Protein AF-A0A850QZ14-F1 (afdb_monomer)

Organism: Photobacterium damselae subsp. damselae (NCBI:txid85581)

Radius of gyration: 20.42 Å; Cα contacts (8 Å, |Δi|>4): 104; chains: 1; bounding box: 51×34×66 Å

Nearest PDB structures (foldseek):
  4tvq-assembly2_D  TM=2.575E-01  e=6.566E+00  Homo sapiens

Solvent-accessible surface area (backbone atoms only — not comparable to full-atom values): 8463 Å² total; per-residue (Å²): 107,69,70,58,53,52,50,52,42,50,53,51,16,51,49,43,26,74,75,70,68,45,59,48,72,58,49,37,51,52,54,52,51,52,50,57,57,54,68,72,50,57,69,69,64,52,48,69,58,44,53,39,49,48,41,26,49,51,42,28,54,51,40,50,53,50,46,47,66,74,69,43,89,64,82,64,91,57,89,44,72,63,56,54,49,37,32,49,50,11,34,53,36,12,44,51,43,24,38,50,76,70,65,73,57,55,68,73,58,51,54,54,43,52,74,73,34,85,50,45,92,72,66,49,52,26,55,63,60,36,53,53,46,50,51,50,46,52,52,51,54,53,50,53,55,55,60,72,71,64,82,82,128

Structure (mmCIF, N/CA/C/O backbone):
data_AF-A0A850QZ14-F1
#
_entry.id   AF-A0A850QZ14-F1
#
loop_
_atom_site.group_PDB
_atom_site.id
_atom_site.type_symbol
_atom_site.label_atom_id
_atom_site.label_alt_id
_atom_site.label_comp_id
_atom_site.label_asym_id
_atom_site.label_entity_id
_atom_site.label_seq_id
_atom_site.pdbx_PDB_ins_code
_atom_site.Cartn_x
_atom_site.Cartn_y
_atom_site.Cartn_z
_atom_site.occupancy
_atom_site.B_iso_or_equiv
_atom_site.auth_seq_id
_atom_site.auth_comp_id
_atom_site.auth_asym_id
_atom_site.auth_atom_id
_atom_site.pdbx_PDB_model_num
ATOM 1 N N . CYS A 1 1 ? 5.897 16.907 -12.340 1.00 66.62 1 CYS A N 1
ATOM 2 C CA . CYS A 1 1 ? 5.930 15.432 -12.211 1.00 66.62 1 CYS A CA 1
ATOM 3 C C . CYS A 1 1 ? 7.280 14.794 -12.547 1.00 66.62 1 CYS A C 1
ATOM 5 O O . CYS A 1 1 ? 7.498 13.691 -12.080 1.00 66.62 1 CYS A O 1
ATOM 7 N N . LEU A 1 2 ? 8.198 15.442 -13.287 1.00 86.06 2 LEU A N 1
ATOM 8 C CA . LEU A 1 2 ? 9.462 14.807 -13.705 1.00 86.06 2 LEU A CA 1
ATOM 9 C C . LEU A 1 2 ? 10.266 14.212 -12.534 1.00 86.06 2 LEU A C 1
ATOM 11 O O . LEU A 1 2 ? 10.640 13.048 -12.590 1.00 86.06 2 LEU A O 1
ATOM 15 N N . THR A 1 3 ? 10.463 14.966 -11.446 1.00 92.31 3 THR A N 1
ATOM 16 C CA . THR A 1 3 ? 11.181 14.461 -10.258 1.00 92.31 3 THR A CA 1
ATOM 17 C C . THR A 1 3 ? 10.475 13.263 -9.603 1.00 92.31 3 THR A C 1
ATOM 19 O O . THR A 1 3 ? 11.118 12.284 -9.239 1.00 92.31 3 THR A O 1
ATOM 22 N N . THR A 1 4 ? 9.138 13.272 -9.552 1.00 91.94 4 THR A N 1
ATOM 23 C CA . THR A 1 4 ? 8.325 12.153 -9.050 1.00 91.94 4 THR A CA 1
ATOM 24 C C . THR A 1 4 ? 8.450 10.923 -9.947 1.00 91.94 4 THR A C 1
ATOM 26 O O . THR A 1 4 ? 8.631 9.815 -9.452 1.00 91.94 4 THR A O 1
ATOM 29 N N . THR A 1 5 ? 8.408 11.111 -11.268 1.00 89.56 5 THR A N 1
ATOM 30 C CA . THR A 1 5 ? 8.584 10.038 -12.253 1.00 89.56 5 THR A CA 1
ATOM 31 C C . THR A 1 5 ? 9.987 9.438 -12.173 1.00 89.56 5 THR A C 1
ATOM 33 O O . THR A 1 5 ? 10.123 8.215 -12.207 1.00 89.56 5 THR A O 1
ATOM 36 N N . ILE A 1 6 ? 11.025 10.265 -12.005 1.00 92.88 6 ILE A N 1
ATOM 37 C CA . ILE A 1 6 ? 12.407 9.805 -11.799 1.00 92.88 6 ILE A CA 1
ATOM 38 C C . ILE A 1 6 ? 12.509 9.011 -10.490 1.00 92.88 6 ILE A C 1
ATOM 40 O O . ILE A 1 6 ? 13.042 7.904 -10.495 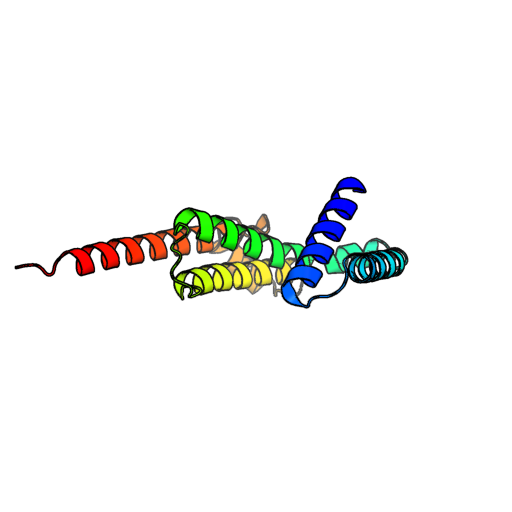1.00 92.88 6 ILE A O 1
ATOM 44 N N . GLY A 1 7 ? 11.944 9.527 -9.394 1.00 93.94 7 GLY A N 1
ATOM 45 C CA . GLY A 1 7 ? 11.937 8.856 -8.093 1.00 93.94 7 GLY A CA 1
ATOM 46 C C . GLY A 1 7 ? 11.253 7.487 -8.128 1.00 93.94 7 GLY A C 1
ATOM 47 O O . GLY A 1 7 ? 11.835 6.502 -7.678 1.00 93.94 7 GLY A O 1
ATOM 48 N N . LEU A 1 8 ? 10.059 7.397 -8.725 1.00 92.19 8 LEU A N 1
ATOM 49 C CA . LEU A 1 8 ? 9.316 6.137 -8.847 1.00 92.19 8 LEU A CA 1
ATOM 50 C C . LEU A 1 8 ? 10.027 5.135 -9.768 1.00 92.19 8 LEU A C 1
ATOM 52 O O . LEU A 1 8 ? 10.090 3.949 -9.454 1.00 92.19 8 LEU A O 1
ATOM 56 N N . THR A 1 9 ? 10.601 5.603 -10.882 1.00 93.38 9 THR A N 1
ATOM 57 C CA . THR A 1 9 ? 11.374 4.742 -11.795 1.00 93.38 9 THR A CA 1
ATOM 58 C C . THR A 1 9 ? 12.605 4.173 -11.094 1.00 93.38 9 THR A C 1
ATOM 60 O O . THR A 1 9 ? 12.878 2.982 -11.228 1.00 93.38 9 THR A O 1
ATOM 63 N N . ASN A 1 10 ? 13.313 4.991 -10.308 1.00 94.25 10 ASN A N 1
ATOM 64 C CA . ASN A 1 10 ? 14.468 4.554 -9.531 1.00 94.25 10 ASN A CA 1
ATOM 65 C C . ASN A 1 10 ? 14.080 3.514 -8.469 1.00 94.25 10 ASN A C 1
ATOM 67 O O . ASN A 1 10 ? 14.679 2.444 -8.426 1.00 94.25 10 ASN A O 1
ATOM 71 N N . ALA A 1 11 ? 13.039 3.792 -7.676 1.00 93.31 11 ALA A N 1
ATOM 72 C CA . ALA A 1 11 ? 12.550 2.878 -6.642 1.00 93.31 11 ALA A CA 1
ATOM 73 C C . ALA A 1 11 ? 12.105 1.525 -7.224 1.00 93.31 11 ALA A C 1
ATOM 75 O O . ALA A 1 11 ? 12.459 0.470 -6.701 1.00 93.31 11 ALA A O 1
ATOM 76 N N . ASN A 1 12 ? 11.385 1.539 -8.350 1.00 91.12 12 ASN A N 1
ATOM 77 C CA . ASN A 1 12 ? 10.973 0.311 -9.027 1.00 91.12 12 ASN A CA 1
ATOM 78 C C . ASN A 1 12 ? 12.173 -0.457 -9.596 1.00 91.12 12 ASN A C 1
ATOM 80 O O . ASN A 1 12 ? 12.254 -1.674 -9.441 1.00 91.12 12 ASN A O 1
ATOM 84 N N . ALA A 1 13 ? 13.115 0.228 -10.248 1.00 92.62 13 ALA A N 1
ATOM 85 C CA . ALA A 1 13 ? 14.299 -0.415 -10.810 1.00 92.62 13 ALA A CA 1
ATOM 86 C C . ALA A 1 13 ? 15.181 -1.052 -9.721 1.00 92.62 13 ALA A C 1
ATOM 88 O O . ALA A 1 13 ? 15.645 -2.177 -9.909 1.00 92.62 13 ALA A O 1
ATOM 89 N N . GLU A 1 14 ? 15.346 -0.383 -8.577 1.00 93.25 14 GLU A N 1
ATOM 90 C CA . GLU A 1 14 ? 16.034 -0.922 -7.399 1.00 93.25 14 GLU A CA 1
ATOM 91 C C . GLU A 1 14 ? 15.298 -2.139 -6.816 1.00 93.25 14 GLU A C 1
ATOM 93 O O . GLU A 1 14 ? 15.923 -3.170 -6.562 1.00 93.25 14 GLU A O 1
ATOM 98 N N . TYR A 1 15 ? 13.965 -2.082 -6.699 1.00 92.00 15 TYR A N 1
ATOM 99 C CA . TYR A 1 15 ? 13.154 -3.217 -6.246 1.00 92.00 15 TYR A CA 1
ATOM 100 C C . TYR A 1 15 ? 13.328 -4.456 -7.138 1.00 92.00 15 TYR A C 1
ATOM 102 O O . TYR A 1 15 ? 13.549 -5.560 -6.631 1.00 92.00 15 TYR A O 1
ATOM 110 N N . TYR A 1 16 ? 13.282 -4.289 -8.464 1.00 90.88 16 TYR A N 1
ATOM 111 C CA . TYR A 1 16 ? 13.504 -5.385 -9.416 1.00 90.88 16 TYR A CA 1
ATOM 112 C C . TYR A 1 16 ? 14.931 -5.931 -9.362 1.00 90.88 16 TYR A C 1
ATOM 114 O O . TYR A 1 16 ? 15.134 -7.139 -9.501 1.00 90.88 16 TYR A O 1
ATOM 122 N N . GLN A 1 17 ? 15.920 -5.065 -9.150 1.00 92.25 17 GLN A N 1
ATOM 123 C CA . GLN A 1 17 ? 17.306 -5.485 -9.006 1.00 92.25 17 GLN A CA 1
ATOM 124 C C . GLN A 1 17 ? 17.518 -6.308 -7.734 1.00 92.25 17 GLN A C 1
ATOM 126 O O . GLN A 1 17 ? 18.136 -7.367 -7.800 1.00 92.25 17 GLN A O 1
ATOM 131 N N . ASN A 1 18 ? 16.983 -5.858 -6.598 1.00 91.25 18 ASN A N 1
ATOM 132 C CA . ASN A 1 18 ? 17.147 -6.544 -5.319 1.00 91.25 18 ASN A CA 1
ATOM 133 C C . ASN A 1 18 ? 16.338 -7.851 -5.242 1.00 91.25 18 ASN A C 1
ATOM 135 O O . ASN A 1 18 ? 16.798 -8.828 -4.661 1.00 91.25 18 ASN A O 1
ATOM 139 N N . THR A 1 19 ? 15.147 -7.885 -5.847 1.00 90.75 19 THR A N 1
ATOM 140 C CA . THR A 1 19 ? 14.243 -9.048 -5.781 1.00 90.75 19 THR A CA 1
ATOM 141 C C . THR A 1 19 ? 14.554 -10.106 -6.841 1.00 90.75 19 THR A C 1
ATOM 143 O O . THR A 1 19 ? 14.539 -11.296 -6.540 1.00 90.75 19 THR A O 1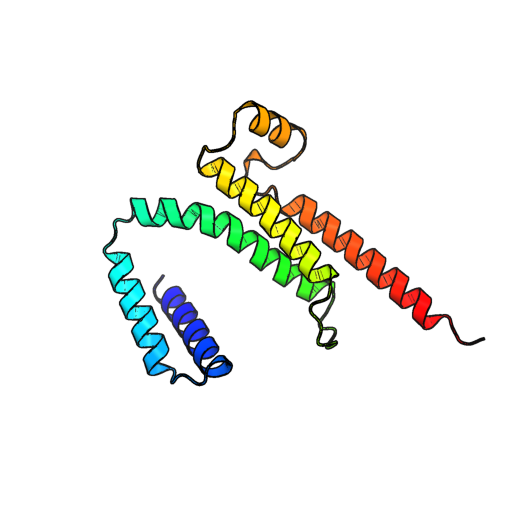
ATOM 146 N N . TYR A 1 20 ? 14.836 -9.694 -8.082 1.00 88.19 20 TYR A N 1
ATOM 147 C CA . TYR A 1 20 ? 14.986 -10.602 -9.230 1.00 88.19 20 TYR A CA 1
ATOM 148 C C . TYR A 1 20 ? 16.395 -10.600 -9.844 1.00 88.19 20 TYR A C 1
ATOM 150 O O . TYR A 1 20 ? 16.639 -11.312 -10.816 1.00 88.19 20 TYR A O 1
ATOM 158 N N . GLY A 1 21 ? 17.332 -9.795 -9.327 1.00 88.75 21 GLY A N 1
ATOM 159 C CA . GLY A 1 21 ? 18.704 -9.715 -9.845 1.00 88.75 21 GLY A CA 1
ATOM 160 C C . GLY A 1 21 ? 18.832 -9.029 -11.212 1.00 88.75 21 GLY A C 1
ATOM 161 O O . GLY A 1 21 ? 19.880 -9.116 -11.855 1.00 88.75 21 GLY A O 1
ATOM 162 N N . ILE A 1 22 ? 17.782 -8.354 -11.691 1.00 88.88 22 ILE A N 1
ATOM 163 C CA . ILE A 1 22 ? 17.783 -7.683 -12.998 1.00 88.88 22 ILE A CA 1
ATOM 164 C C . ILE A 1 22 ? 18.652 -6.422 -12.927 1.00 88.88 22 ILE A C 1
ATOM 166 O O . ILE A 1 22 ? 18.573 -5.637 -11.986 1.00 88.88 22 ILE A O 1
ATOM 170 N N . LYS A 1 23 ? 19.476 -6.181 -13.952 1.00 90.44 23 LYS A N 1
ATOM 171 C CA . LYS A 1 23 ? 20.301 -4.965 -14.033 1.00 90.44 23 LYS A CA 1
ATOM 172 C C . LYS A 1 23 ? 19.411 -3.717 -14.073 1.00 90.44 23 LYS A C 1
ATOM 174 O O . LYS A 1 23 ? 18.592 -3.593 -14.982 1.00 90.44 23 LYS A O 1
ATOM 179 N N . PHE A 1 24 ? 19.683 -2.749 -13.195 1.00 91.00 24 PHE A N 1
ATOM 180 C CA . PHE A 1 24 ? 18.978 -1.462 -13.081 1.00 91.00 24 PHE A CA 1
ATOM 181 C C . PHE A 1 24 ? 18.605 -0.824 -14.431 1.00 91.00 24 PHE A C 1
ATOM 183 O O . PHE A 1 24 ? 17.453 -0.466 -14.669 1.00 91.00 24 PHE A O 1
ATOM 190 N N . ARG A 1 25 ? 19.576 -0.740 -15.354 1.00 90.00 25 ARG A N 1
ATOM 191 C CA . ARG A 1 25 ? 19.399 -0.115 -16.676 1.00 90.00 25 ARG A CA 1
ATOM 192 C C . ARG A 1 25 ? 18.306 -0.778 -17.521 1.00 90.00 25 ARG A C 1
ATOM 194 O O . ARG A 1 25 ? 17.632 -0.077 -18.265 1.00 90.00 25 ARG A O 1
ATOM 201 N N . HIS A 1 26 ? 18.125 -2.095 -17.409 1.00 90.81 26 HIS A N 1
ATOM 202 C CA . HIS A 1 26 ? 17.096 -2.812 -18.165 1.00 90.81 26 HIS A CA 1
ATOM 203 C C . HIS A 1 26 ? 15.707 -2.532 -17.582 1.00 90.81 26 HIS A C 1
ATOM 205 O O . HIS A 1 26 ? 14.815 -2.135 -18.325 1.00 90.81 26 HIS A O 1
ATOM 211 N N . SER A 1 27 ? 15.543 -2.637 -16.258 1.00 91.69 27 SER A N 1
ATOM 212 C CA . SER A 1 27 ? 14.273 -2.336 -15.582 1.00 91.69 27 SER A CA 1
ATOM 213 C C . SER A 1 27 ? 13.828 -0.890 -15.815 1.00 91.69 27 SER A C 1
ATOM 215 O O . SER A 1 27 ? 12.682 -0.652 -16.187 1.00 91.69 27 SER A O 1
ATOM 217 N N . ALA A 1 28 ? 14.744 0.075 -15.676 1.00 92.56 28 ALA A N 1
ATOM 218 C CA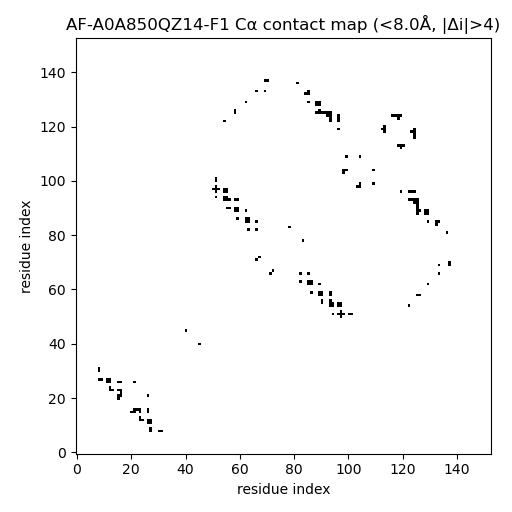 . ALA A 1 28 ? 14.448 1.486 -15.914 1.00 92.56 28 ALA A CA 1
ATOM 219 C C . ALA A 1 28 ? 14.012 1.746 -17.366 1.00 92.56 28 ALA A C 1
ATOM 221 O O . ALA A 1 28 ? 13.013 2.424 -17.593 1.00 92.56 28 ALA A O 1
ATOM 222 N N . MET A 1 29 ? 14.705 1.156 -18.348 1.00 93.62 29 MET A N 1
ATOM 223 C CA . MET A 1 29 ? 14.366 1.318 -19.766 1.00 93.62 29 MET A CA 1
ATOM 224 C C . MET A 1 29 ? 12.976 0.761 -20.094 1.00 93.62 29 MET A C 1
ATOM 226 O O . MET A 1 29 ? 12.210 1.420 -20.794 1.00 93.62 29 MET A O 1
ATOM 230 N N . VAL A 1 30 ? 12.625 -0.409 -19.551 1.00 93.50 30 VAL A N 1
ATOM 231 C CA . VAL A 1 30 ? 11.298 -1.019 -19.735 1.00 93.50 30 VAL A CA 1
ATOM 232 C C . VAL A 1 30 ? 10.199 -0.142 -19.133 1.00 93.50 30 VAL A C 1
ATOM 234 O O . VAL A 1 30 ? 9.205 0.129 -19.804 1.00 93.50 30 VAL A O 1
ATOM 237 N N . ILE A 1 31 ? 10.384 0.350 -17.904 1.00 91.94 31 ILE A N 1
ATOM 238 C CA . ILE A 1 31 ? 9.403 1.211 -17.222 1.00 91.94 31 ILE A CA 1
ATOM 239 C C . ILE A 1 31 ? 9.196 2.521 -17.993 1.00 91.94 31 ILE A C 1
ATOM 241 O O . ILE A 1 31 ? 8.056 2.939 -18.207 1.00 91.94 31 ILE A O 1
ATOM 245 N N . THR A 1 32 ? 10.277 3.163 -18.446 1.00 92.31 32 THR A N 1
ATOM 246 C CA . THR A 1 32 ? 10.192 4.405 -19.228 1.00 92.31 32 THR A CA 1
ATOM 247 C C . THR A 1 32 ? 9.502 4.179 -20.569 1.00 92.31 32 THR A C 1
ATOM 249 O O . THR A 1 32 ? 8.637 4.970 -20.939 1.00 92.31 32 THR A O 1
ATOM 252 N N . LEU A 1 33 ? 9.827 3.092 -21.277 1.00 93.94 33 LEU A N 1
ATOM 253 C CA . LEU A 1 33 ? 9.200 2.769 -22.558 1.00 93.94 33 LEU A CA 1
ATOM 254 C C . LEU A 1 33 ? 7.698 2.496 -22.395 1.00 93.94 33 LEU A C 1
ATOM 256 O O . LEU A 1 33 ? 6.894 3.047 -23.141 1.00 93.94 33 LEU A O 1
ATOM 260 N N . LEU A 1 34 ? 7.310 1.712 -21.385 1.00 91.94 34 LEU A N 1
ATOM 261 C CA . LEU A 1 34 ? 5.904 1.448 -21.073 1.00 91.94 34 LEU A CA 1
ATOM 262 C C . LEU A 1 34 ? 5.150 2.741 -20.741 1.00 91.94 34 LEU A C 1
ATOM 264 O O . LEU A 1 34 ? 4.057 2.966 -21.251 1.00 91.94 34 LEU A O 1
ATOM 268 N N . THR A 1 35 ? 5.752 3.618 -19.935 1.00 89.38 35 THR A N 1
ATOM 269 C CA . THR A 1 35 ? 5.155 4.914 -19.578 1.00 89.38 35 TH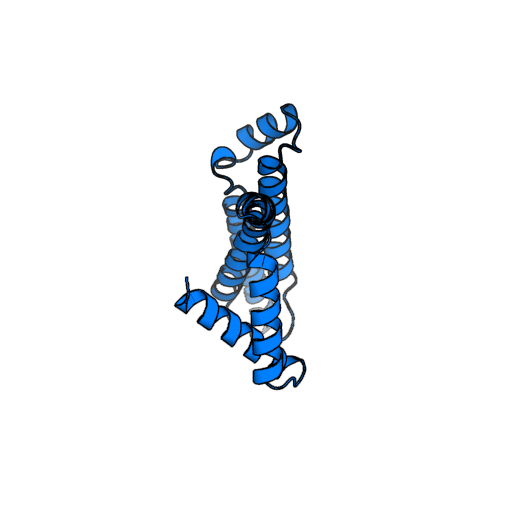R A CA 1
ATOM 270 C C . THR A 1 35 ? 4.986 5.809 -20.808 1.00 89.38 35 THR A C 1
ATOM 272 O O . THR A 1 35 ? 3.958 6.466 -20.945 1.00 89.38 35 THR A O 1
ATOM 275 N N . ALA A 1 36 ? 5.952 5.806 -21.733 1.00 90.38 36 ALA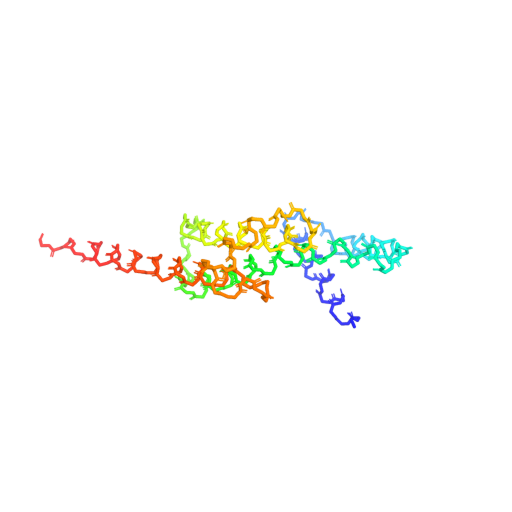 A N 1
ATOM 276 C CA . ALA A 1 36 ? 5.857 6.553 -22.986 1.00 90.38 36 ALA A CA 1
ATOM 277 C C . ALA A 1 36 ? 4.718 6.036 -23.881 1.00 90.38 36 ALA A C 1
ATOM 279 O O . ALA A 1 36 ? 3.995 6.838 -24.466 1.00 90.38 36 ALA A O 1
ATOM 280 N N . LEU A 1 37 ? 4.518 4.713 -23.941 1.00 90.50 37 LEU A N 1
ATOM 281 C CA . LEU A 1 37 ? 3.399 4.108 -24.669 1.00 90.50 37 LEU A CA 1
ATOM 282 C C . LEU A 1 37 ? 2.050 4.479 -24.044 1.00 90.50 37 LEU A C 1
ATOM 284 O O . LEU A 1 37 ? 1.145 4.910 -24.754 1.00 90.50 37 LEU A O 1
ATOM 288 N N . VAL A 1 38 ? 1.922 4.358 -22.718 1.00 88.50 38 VAL A N 1
ATOM 289 C CA . VAL A 1 38 ? 0.690 4.713 -21.993 1.00 88.50 38 VAL A CA 1
ATOM 290 C C . VAL A 1 38 ? 0.379 6.205 -22.121 1.00 88.50 38 VAL A C 1
ATOM 292 O O . VAL A 1 38 ? -0.781 6.564 -22.266 1.00 88.50 38 VAL A O 1
ATOM 295 N N . SER A 1 39 ? 1.391 7.076 -22.160 1.00 88.00 39 SER A N 1
ATOM 296 C CA . SER A 1 39 ? 1.204 8.522 -22.349 1.00 88.00 39 SER A CA 1
ATOM 297 C C . SER A 1 39 ? 0.586 8.904 -23.701 1.00 88.00 39 SER A C 1
ATOM 299 O O . SER A 1 39 ? 0.163 10.048 -23.855 1.00 88.00 39 SER A O 1
ATOM 301 N N . ASN A 1 40 ? 0.557 7.989 -24.675 1.00 89.19 40 ASN A N 1
ATOM 302 C CA . ASN A 1 40 ? -0.103 8.196 -25.965 1.00 89.19 40 ASN A CA 1
ATOM 303 C C . ASN A 1 40 ? -1.599 7.814 -25.942 1.00 89.19 40 ASN A C 1
ATOM 305 O O . ASN A 1 40 ? -2.326 8.103 -26.889 1.00 89.19 40 ASN A O 1
ATOM 309 N N . VAL A 1 41 ? -2.066 7.157 -24.875 1.00 83.12 41 VAL A N 1
ATOM 310 C CA . VAL A 1 41 ? -3.481 6.858 -24.619 1.00 83.12 41 VAL A CA 1
ATOM 311 C C . VAL A 1 41 ? -4.087 8.111 -2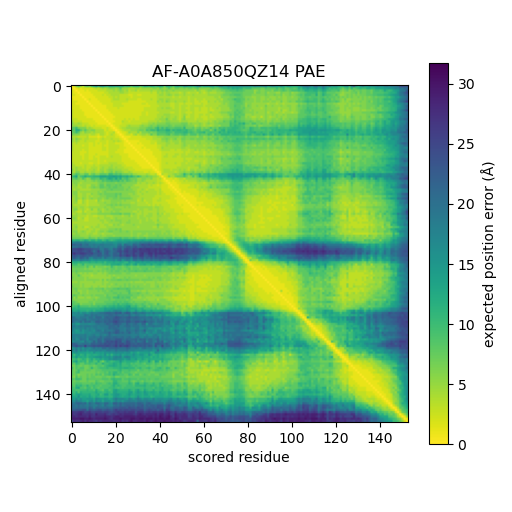3.977 1.00 83.12 41 VAL A C 1
ATOM 313 O O . VAL A 1 41 ? -3.515 8.641 -23.034 1.00 83.12 41 VAL A O 1
ATOM 316 N N . GLY A 1 42 ? -5.178 8.660 -24.515 1.00 85.44 42 GLY A N 1
ATOM 317 C CA . GLY A 1 42 ? -5.712 9.970 -24.106 1.00 85.44 42 GLY A CA 1
ATOM 318 C C . GLY A 1 42 ? -5.895 10.155 -22.588 1.00 85.44 42 GLY A C 1
ATOM 319 O O . GLY A 1 42 ? -6.194 9.212 -21.854 1.00 85.44 42 GLY A O 1
ATOM 320 N N . LEU A 1 43 ? -5.734 11.398 -22.117 1.00 85.12 43 LEU A N 1
ATOM 321 C CA . LEU A 1 43 ? -5.769 11.749 -20.689 1.00 85.12 43 LEU A CA 1
ATOM 322 C C . LEU A 1 43 ? -7.070 11.313 -19.995 1.00 85.12 43 LEU A C 1
ATOM 324 O O . LEU A 1 43 ? -7.031 10.856 -18.856 1.00 85.12 43 LEU A O 1
ATOM 328 N N . GLU A 1 44 ? -8.204 11.431 -20.685 1.00 86.56 44 GLU A N 1
ATOM 329 C CA . GLU A 1 44 ? -9.524 11.041 -20.177 1.00 86.56 44 GLU A CA 1
ATOM 330 C C . GLU A 1 44 ? -9.570 9.567 -19.747 1.00 86.56 44 GLU A C 1
ATOM 332 O O . GLU A 1 44 ? -9.937 9.260 -18.613 1.00 86.56 44 GLU A O 1
ATOM 337 N N . THR A 1 45 ? -9.068 8.668 -20.595 1.00 86.25 45 THR A N 1
ATOM 338 C CA . THR A 1 45 ? -9.035 7.224 -20.339 1.00 86.25 45 THR A CA 1
ATOM 339 C C . THR A 1 45 ? -8.070 6.882 -19.206 1.00 86.25 45 THR A C 1
ATOM 341 O O . THR A 1 45 ? -8.360 6.024 -18.372 1.00 86.25 45 THR A O 1
ATOM 344 N N . ILE A 1 46 ? -6.925 7.572 -19.134 1.00 89.56 46 ILE A N 1
ATOM 345 C CA . ILE A 1 46 ? -5.948 7.374 -18.055 1.00 89.56 46 ILE A CA 1
ATOM 346 C C . ILE A 1 46 ? -6.569 7.736 -16.704 1.00 89.56 46 ILE A C 1
ATOM 348 O O . ILE A 1 46 ? -6.381 7.000 -15.735 1.00 89.56 46 ILE A O 1
ATOM 352 N N . ILE A 1 47 ? -7.292 8.856 -16.621 1.00 87.69 47 ILE A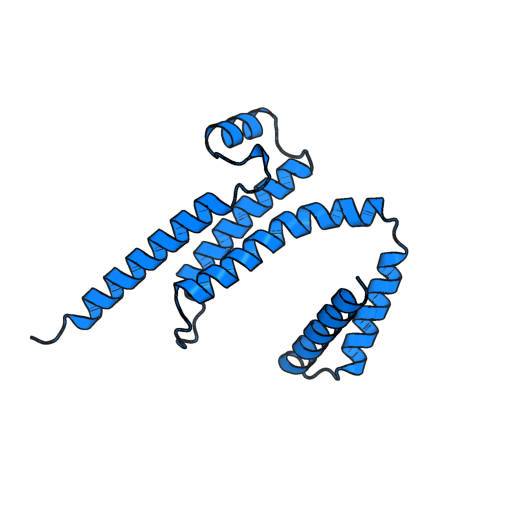 N 1
ATOM 353 C CA . ILE A 1 47 ? -7.893 9.322 -15.365 1.00 87.69 47 ILE A CA 1
ATOM 354 C C . ILE A 1 47 ? -9.022 8.387 -14.926 1.00 87.69 47 ILE A C 1
ATOM 356 O O . ILE A 1 47 ? -9.049 8.008 -13.756 1.00 87.69 47 ILE A O 1
ATOM 360 N N . GLU A 1 48 ? -9.901 7.975 -15.843 1.00 88.00 48 GLU A N 1
ATOM 361 C CA . GLU A 1 48 ? -11.021 7.071 -15.541 1.00 88.00 48 GLU A CA 1
ATOM 362 C C . GLU A 1 48 ? -10.542 5.745 -14.934 1.00 88.00 48 GLU A C 1
ATOM 364 O O . GLU A 1 48 ? -11.129 5.248 -13.975 1.00 88.00 48 GLU A O 1
ATOM 369 N N . VAL A 1 49 ? -9.422 5.208 -15.428 1.00 86.94 49 VAL A N 1
ATOM 370 C CA . VAL A 1 49 ? -8.816 3.973 -14.904 1.00 86.94 49 VAL A CA 1
ATOM 371 C C . VAL A 1 49 ? -7.983 4.219 -13.640 1.00 86.94 49 VAL A C 1
ATOM 373 O O . VAL A 1 49 ? -7.965 3.388 -12.731 1.00 86.94 49 VAL A O 1
ATOM 376 N N . SER A 1 50 ? -7.286 5.353 -13.545 1.00 89.94 50 SER A N 1
ATOM 377 C CA . SER A 1 50 ? -6.400 5.642 -12.408 1.00 89.94 50 SER A CA 1
ATOM 378 C C . SER A 1 50 ? -7.165 6.001 -11.139 1.00 89.94 50 SER A C 1
ATOM 380 O O . SER A 1 50 ? -6.722 5.658 -10.047 1.00 89.94 50 SER A O 1
ATOM 382 N N . LEU A 1 51 ? -8.309 6.672 -11.255 1.00 88.88 51 LEU A N 1
ATOM 383 C CA . LEU A 1 51 ? -9.110 7.097 -10.109 1.00 88.88 51 LEU A CA 1
ATOM 384 C C . LEU A 1 51 ? -9.550 5.929 -9.198 1.00 88.88 51 LEU A C 1
ATOM 386 O O . LEU A 1 51 ? -9.245 5.983 -8.004 1.00 88.88 51 LEU A O 1
ATOM 390 N N . PRO A 1 52 ? -10.175 4.844 -9.701 1.00 87.06 52 PRO A N 1
ATOM 391 C CA . PRO A 1 52 ? -10.507 3.688 -8.868 1.00 87.06 52 PRO A CA 1
ATOM 392 C C . PRO A 1 52 ? -9.263 2.974 -8.337 1.00 87.06 52 PRO A C 1
ATOM 394 O O . PRO A 1 52 ? -9.259 2.522 -7.193 1.00 87.06 52 PRO A O 1
ATOM 397 N N . ALA A 1 53 ? -8.185 2.912 -9.125 1.00 90.19 53 ALA A N 1
ATOM 398 C CA . ALA A 1 53 ? -6.931 2.324 -8.670 1.00 90.19 53 ALA A CA 1
ATOM 399 C C . ALA A 1 53 ? -6.361 3.095 -7.467 1.00 90.19 53 ALA A C 1
ATOM 401 O O . ALA A 1 53 ? -5.978 2.482 -6.474 1.00 90.19 53 ALA A O 1
ATOM 402 N N . ILE A 1 54 ? -6.364 4.431 -7.504 1.00 90.25 54 ILE A N 1
ATOM 403 C CA . ILE A 1 54 ? -5.896 5.284 -6.402 1.00 90.25 54 ILE A CA 1
ATOM 404 C C . ILE A 1 54 ? -6.757 5.085 -5.151 1.00 90.25 54 ILE A C 1
ATOM 406 O O . ILE A 1 54 ? -6.202 4.959 -4.060 1.00 90.25 54 ILE A O 1
ATOM 410 N N . LEU A 1 55 ? -8.083 5.006 -5.293 1.00 87.25 55 LEU A N 1
ATOM 411 C CA . LEU A 1 55 ? -8.999 4.791 -4.165 1.00 87.25 55 LEU A CA 1
ATOM 412 C C . LEU A 1 55 ? -8.810 3.433 -3.481 1.00 87.25 55 LEU A C 1
ATOM 414 O O . LEU A 1 55 ? -9.094 3.316 -2.296 1.00 87.25 55 LEU A O 1
ATOM 418 N N . ILE A 1 56 ? -8.283 2.430 -4.184 1.00 88.19 56 ILE A N 1
ATOM 419 C CA . ILE A 1 56 ? -7.945 1.125 -3.602 1.00 88.19 56 ILE A CA 1
ATOM 420 C C . ILE A 1 56 ? -6.520 1.129 -3.039 1.00 88.19 56 ILE A C 1
ATOM 422 O O . ILE A 1 56 ? -6.294 0.698 -1.911 1.00 88.19 56 ILE A O 1
ATOM 426 N N . LEU A 1 57 ? -5.537 1.620 -3.798 1.00 90.25 57 LEU A N 1
ATOM 427 C CA . LEU A 1 57 ? -4.123 1.543 -3.417 1.00 90.25 57 LEU A CA 1
ATOM 428 C C . LEU A 1 57 ? -3.760 2.497 -2.274 1.00 90.25 57 LEU A C 1
ATOM 430 O O . LEU A 1 57 ? -2.984 2.127 -1.394 1.00 90.25 57 LEU A O 1
ATOM 434 N N . CYS A 1 58 ? -4.298 3.717 -2.276 1.00 89.69 58 CYS A N 1
ATOM 435 C CA . CYS A 1 58 ? -4.012 4.729 -1.260 1.00 89.69 58 CYS A CA 1
ATOM 436 C C . CYS A 1 58 ? -4.356 4.260 0.166 1.00 89.69 58 CYS A C 1
ATOM 438 O O . CYS A 1 58 ? -3.460 4.276 1.016 1.00 89.69 58 CYS A O 1
ATOM 440 N N . PRO A 1 59 ? -5.584 3.784 0.458 1.00 87.50 59 PRO A N 1
ATOM 441 C CA . PRO A 1 59 ? -5.911 3.313 1.796 1.00 87.50 59 PRO A CA 1
ATOM 442 C C . PRO A 1 59 ? -5.056 2.117 2.204 1.00 87.50 59 PRO A C 1
ATOM 444 O O . PRO A 1 59 ? -4.586 2.076 3.333 1.00 87.50 59 PRO A O 1
ATOM 447 N N . ILE A 1 60 ? -4.763 1.189 1.289 1.00 89.06 60 ILE A N 1
ATOM 448 C CA . ILE A 1 60 ? -3.881 0.044 1.559 1.00 89.06 60 ILE A CA 1
ATOM 449 C C . ILE A 1 60 ? -2.482 0.511 1.980 1.00 89.06 60 ILE A C 1
ATOM 451 O O . ILE A 1 60 ? -1.949 0.043 2.989 1.00 89.06 60 ILE A O 1
ATOM 455 N N . ALA A 1 61 ? -1.889 1.446 1.234 1.00 89.50 61 ALA A N 1
ATOM 456 C CA . ALA A 1 61 ? -0.559 1.969 1.526 1.00 89.50 61 ALA A CA 1
ATOM 457 C C . ALA A 1 61 ? -0.522 2.696 2.878 1.00 89.50 61 ALA A C 1
ATOM 459 O O . ALA A 1 61 ? 0.364 2.441 3.695 1.00 89.50 61 ALA A O 1
ATOM 460 N N . ILE A 1 62 ? -1.507 3.557 3.153 1.00 88.75 62 ILE A N 1
ATOM 461 C CA . ILE A 1 62 ? -1.597 4.272 4.431 1.00 88.75 62 ILE A CA 1
ATOM 462 C C . ILE A 1 62 ? -1.827 3.276 5.580 1.00 88.75 62 ILE A C 1
ATOM 464 O O . ILE A 1 62 ? -1.168 3.383 6.613 1.00 88.75 62 ILE A O 1
ATOM 468 N N . ALA A 1 63 ? -2.693 2.272 5.400 1.00 87.81 63 ALA A N 1
ATOM 469 C CA . ALA A 1 63 ? -2.940 1.219 6.385 1.00 87.81 63 ALA A CA 1
ATOM 470 C C . ALA A 1 63 ? -1.649 0.488 6.763 1.00 87.81 63 ALA A C 1
ATOM 472 O O . ALA A 1 63 ? -1.368 0.306 7.946 1.00 87.81 63 ALA A O 1
ATOM 473 N N . LEU A 1 64 ? -0.848 0.101 5.764 1.00 85.62 64 LEU A N 1
ATOM 474 C CA . LEU A 1 64 ? 0.436 -0.575 5.952 1.00 85.62 64 LEU A CA 1
ATOM 475 C C . LEU A 1 64 ? 1.440 0.297 6.705 1.00 85.62 64 LEU A C 1
ATOM 477 O O . LEU A 1 64 ? 2.099 -0.188 7.628 1.00 85.62 64 LEU A O 1
ATOM 481 N N . ILE A 1 65 ? 1.545 1.578 6.346 1.00 87.62 65 ILE A N 1
ATOM 482 C CA . ILE A 1 65 ? 2.440 2.523 7.024 1.00 87.62 65 ILE A CA 1
ATOM 483 C C . ILE A 1 65 ? 2.026 2.672 8.491 1.00 87.62 65 ILE A C 1
ATOM 485 O O . ILE A 1 65 ? 2.863 2.509 9.381 1.00 87.62 65 ILE A O 1
ATOM 489 N N . ILE A 1 66 ? 0.739 2.911 8.766 1.00 84.50 66 ILE A N 1
ATOM 490 C CA . ILE A 1 66 ? 0.247 3.060 10.141 1.00 84.50 66 ILE A CA 1
ATOM 491 C C . ILE A 1 66 ? 0.425 1.754 10.917 1.00 84.50 66 ILE A C 1
ATOM 493 O O . ILE A 1 66 ? 0.893 1.796 12.050 1.00 84.50 66 ILE A O 1
ATOM 497 N N . ALA A 1 67 ? 0.109 0.599 10.328 1.00 81.81 67 ALA A N 1
ATOM 498 C CA . ALA A 1 67 ? 0.289 -0.697 10.977 1.00 81.81 67 ALA A CA 1
ATOM 499 C C . ALA A 1 67 ? 1.760 -0.946 11.339 1.00 81.81 67 ALA A C 1
ATOM 501 O O . ALA A 1 67 ? 2.055 -1.385 12.448 1.00 81.81 67 ALA A O 1
ATOM 502 N N . THR A 1 68 ? 2.690 -0.606 10.445 1.00 82.31 68 THR A N 1
ATOM 503 C CA . THR A 1 68 ? 4.134 -0.736 10.692 1.00 82.31 68 THR A CA 1
ATOM 504 C C . THR A 1 68 ? 4.592 0.168 11.841 1.00 82.31 68 THR A C 1
ATOM 506 O O . THR A 1 68 ? 5.343 -0.271 12.711 1.00 82.31 68 THR A O 1
ATOM 509 N N . ILE A 1 69 ? 4.106 1.412 11.894 1.00 82.62 69 ILE A N 1
ATOM 510 C CA . ILE A 1 69 ? 4.428 2.360 12.973 1.00 82.62 69 ILE A CA 1
ATOM 511 C C . ILE A 1 69 ? 3.781 1.931 14.302 1.00 82.62 69 ILE A C 1
ATOM 513 O O . ILE A 1 69 ? 4.421 1.986 15.349 1.00 82.62 69 ILE A O 1
ATOM 517 N N . ALA A 1 70 ? 2.519 1.497 14.279 1.00 75.88 70 ALA A N 1
ATOM 518 C CA . ALA A 1 70 ? 1.721 1.215 15.471 1.00 75.88 70 ALA A CA 1
ATOM 519 C C . ALA A 1 70 ? 2.088 -0.107 16.158 1.00 75.88 70 ALA A C 1
ATOM 521 O O . ALA A 1 70 ? 2.070 -0.171 17.389 1.00 75.88 70 ALA A O 1
ATOM 522 N N . LEU A 1 71 ? 2.404 -1.151 15.383 1.00 69.81 71 LEU A N 1
ATOM 523 C CA . LEU A 1 71 ? 2.833 -2.450 15.914 1.00 69.81 71 LEU A CA 1
ATOM 524 C C . LEU A 1 71 ? 4.346 -2.484 16.196 1.00 69.81 71 LEU A C 1
ATOM 526 O O . LEU A 1 71 ? 4.820 -3.366 16.915 1.00 69.81 71 LEU A O 1
ATOM 530 N N . GLY A 1 72 ? 5.089 -1.497 15.687 1.00 64.19 72 GLY A N 1
ATOM 531 C CA . GLY A 1 72 ? 6.540 -1.433 15.777 1.00 64.19 72 GLY A CA 1
ATOM 532 C C . GLY A 1 72 ? 7.220 -2.490 14.905 1.00 64.19 72 GLY A C 1
ATOM 533 O O . GLY A 1 72 ? 6.623 -3.483 14.491 1.00 64.19 72 GLY A O 1
ATOM 534 N N . ASN A 1 73 ? 8.510 -2.285 14.637 1.00 60.66 73 ASN A N 1
ATOM 535 C CA . ASN A 1 73 ? 9.349 -3.224 13.894 1.00 60.66 73 ASN A CA 1
ATOM 536 C C . ASN A 1 73 ? 9.662 -4.462 14.751 1.00 60.66 73 ASN A C 1
ATOM 538 O O . ASN A 1 73 ? 10.799 -4.671 15.180 1.00 60.66 73 ASN A O 1
ATOM 542 N N . ASN A 1 74 ? 8.650 -5.271 15.061 1.00 55.06 74 ASN A N 1
ATOM 543 C CA . ASN A 1 74 ? 8.886 -6.572 15.654 1.00 55.06 74 ASN A CA 1
ATOM 544 C C . ASN A 1 74 ? 9.472 -7.449 14.540 1.00 55.06 74 ASN A C 1
ATOM 546 O O . ASN A 1 74 ? 8.745 -7.956 13.695 1.00 55.06 74 ASN A O 1
ATOM 550 N N . GLN A 1 75 ? 10.798 -7.600 14.543 1.00 48.22 75 GLN A N 1
ATOM 551 C CA . GLN A 1 75 ? 11.628 -8.450 13.668 1.00 48.22 75 GLN A CA 1
ATOM 552 C C . GLN A 1 75 ? 11.208 -9.940 13.621 1.00 48.22 75 GLN A C 1
ATOM 554 O O . GLN A 1 75 ? 11.904 -10.774 13.042 1.00 48.22 75 GLN A O 1
ATOM 559 N N . ALA A 1 76 ? 10.073 -10.308 14.219 1.00 47.66 76 ALA A N 1
ATOM 560 C CA . ALA A 1 76 ? 9.452 -11.600 14.019 1.00 47.66 76 ALA A CA 1
ATOM 561 C C . ALA A 1 76 ? 8.909 -11.650 12.583 1.00 47.66 76 ALA A C 1
ATOM 563 O O . ALA A 1 76 ? 7.844 -11.129 12.280 1.00 47.66 76 ALA A O 1
ATOM 564 N N . LYS A 1 77 ? 9.714 -12.275 11.723 1.00 46.69 77 LYS A N 1
ATOM 565 C CA . LYS A 1 77 ? 9.626 -12.595 10.286 1.00 46.69 77 LYS A CA 1
ATOM 566 C C . LYS A 1 77 ? 8.267 -13.012 9.681 1.00 46.69 77 LYS A C 1
ATOM 568 O O . LYS A 1 77 ? 8.234 -13.415 8.522 1.00 46.69 77 LYS A O 1
ATOM 573 N N . SER A 1 78 ? 7.169 -12.966 10.420 1.00 51.81 78 SER A N 1
ATOM 574 C CA . SER A 1 78 ? 5.825 -13.276 9.949 1.00 51.81 78 SER A CA 1
ATOM 575 C C . SER A 1 78 ? 5.034 -11.989 9.770 1.00 51.81 78 SER A C 1
ATO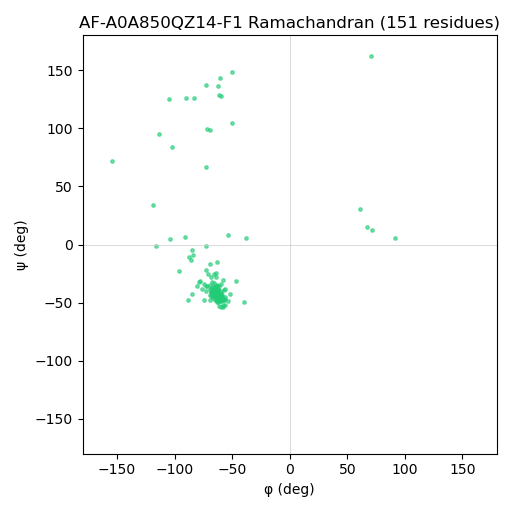M 577 O O . SER A 1 78 ? 4.878 -11.240 10.732 1.00 51.81 78 SER A O 1
ATOM 579 N N . VAL A 1 79 ? 4.476 -11.779 8.575 1.00 57.25 79 VAL A N 1
ATOM 580 C CA . VAL A 1 79 ? 3.317 -10.895 8.396 1.00 57.25 79 VAL A CA 1
ATOM 581 C C . VAL A 1 79 ? 2.284 -11.329 9.434 1.00 57.25 79 VAL A C 1
ATOM 583 O O . VAL A 1 79 ? 1.711 -12.415 9.327 1.00 57.25 79 VAL A O 1
ATOM 586 N N . SER A 1 80 ? 2.131 -10.547 10.500 1.00 66.81 80 SER A N 1
ATOM 587 C CA . SER A 1 80 ? 1.209 -10.890 11.575 1.00 66.81 80 SER A CA 1
ATOM 588 C C . SER A 1 80 ? -0.192 -10.933 10.975 1.00 66.81 80 SER A C 1
ATOM 590 O O . SER A 1 80 ? -0.555 -10.017 10.236 1.00 66.81 80 SER A O 1
ATOM 592 N N . LEU A 1 81 ? -1.002 -11.943 11.312 1.00 71.56 81 LEU A N 1
ATOM 593 C CA . LEU A 1 81 ? -2.421 -12.010 10.911 1.00 71.56 81 LEU A CA 1
ATOM 594 C C . LEU A 1 81 ? -3.150 -10.673 11.153 1.00 71.56 81 LEU A C 1
ATOM 596 O O . LEU A 1 81 ? -4.024 -10.274 10.391 1.00 71.56 81 LEU A O 1
ATOM 600 N N . GLU A 1 82 ? -2.714 -9.953 12.184 1.00 73.31 82 GLU A N 1
ATOM 601 C CA . GLU A 1 82 ? -3.104 -8.595 12.548 1.00 73.31 82 GLU A CA 1
ATOM 602 C C . GLU A 1 82 ? -2.871 -7.548 11.436 1.00 73.31 82 GLU A C 1
ATOM 604 O O . GLU A 1 82 ? -3.772 -6.772 11.120 1.00 73.31 82 GLU A O 1
ATOM 609 N N . GLN A 1 83 ? -1.692 -7.534 10.803 1.00 75.94 83 GLN A N 1
ATOM 610 C CA . GLN A 1 83 ? -1.368 -6.613 9.705 1.00 75.94 83 GLN A CA 1
ATOM 611 C C . GLN A 1 83 ? -2.180 -6.948 8.453 1.00 75.94 83 GLN A C 1
ATOM 613 O O . GLN A 1 83 ? -2.710 -6.050 7.798 1.00 75.94 83 GLN A O 1
ATOM 618 N N . THR A 1 84 ? -2.335 -8.238 8.146 1.00 79.88 84 THR A N 1
ATOM 619 C CA . THR A 1 84 ? -3.168 -8.692 7.027 1.00 79.88 84 THR A CA 1
ATOM 620 C C . THR A 1 84 ? -4.630 -8.299 7.226 1.00 79.88 84 THR A C 1
ATOM 622 O O . THR A 1 84 ? -5.252 -7.818 6.284 1.00 79.88 84 THR A O 1
ATOM 625 N N . ALA A 1 85 ? -5.170 -8.419 8.442 1.00 82.12 85 ALA A N 1
ATOM 626 C CA . ALA A 1 85 ? -6.538 -8.005 8.749 1.00 82.12 85 ALA A CA 1
ATOM 627 C C . ALA A 1 85 ? -6.755 -6.498 8.525 1.00 82.12 85 ALA A C 1
ATOM 629 O O . ALA A 1 85 ? -7.735 -6.112 7.889 1.00 82.12 85 ALA A O 1
ATOM 630 N N . ILE A 1 86 ? -5.820 -5.652 8.975 1.00 84.12 86 ILE A N 1
ATOM 631 C CA . ILE A 1 86 ? -5.872 -4.195 8.760 1.00 84.12 86 ILE A CA 1
ATOM 632 C C . ILE A 1 86 ? -5.897 -3.864 7.260 1.00 84.12 86 ILE A C 1
ATOM 634 O O . ILE A 1 86 ? -6.715 -3.059 6.815 1.00 84.12 86 ILE A O 1
ATOM 638 N N . VAL A 1 87 ? -5.036 -4.512 6.470 1.00 86.19 87 VAL A N 1
ATOM 639 C CA . VAL A 1 87 ? -4.956 -4.303 5.017 1.00 86.19 87 VAL A CA 1
ATOM 640 C C . VAL A 1 87 ? -6.203 -4.798 4.297 1.00 86.19 87 VAL A C 1
ATOM 642 O O . VAL A 1 87 ? -6.691 -4.110 3.408 1.00 86.19 87 VAL A O 1
ATOM 645 N N . ILE A 1 88 ? -6.744 -5.957 4.680 1.00 87.19 88 ILE A N 1
ATOM 646 C CA . ILE A 1 88 ? -7.978 -6.493 4.090 1.00 87.19 88 ILE A CA 1
ATOM 647 C C . ILE A 1 88 ? -9.136 -5.529 4.329 1.00 87.19 88 ILE A C 1
ATOM 649 O O . ILE A 1 88 ? -9.880 -5.231 3.399 1.00 87.19 88 ILE A O 1
ATOM 653 N N . VAL A 1 89 ? -9.273 -5.000 5.546 1.00 86.00 89 VAL A N 1
ATOM 654 C CA . VAL A 1 89 ? -10.312 -4.013 5.856 1.00 86.00 89 VAL A CA 1
ATOM 655 C C . VAL A 1 89 ? -10.098 -2.740 5.035 1.00 86.00 89 VAL A C 1
ATOM 657 O O . VAL A 1 89 ? -11.030 -2.282 4.379 1.00 86.00 89 VAL A O 1
ATOM 660 N N . ALA A 1 90 ? -8.872 -2.213 4.970 1.00 86.88 90 ALA A N 1
ATOM 661 C CA . ALA A 1 90 ? -8.554 -1.055 4.131 1.00 86.88 90 ALA A CA 1
ATOM 662 C C . ALA A 1 90 ? -8.918 -1.282 2.652 1.00 86.88 90 ALA A C 1
ATOM 664 O O . ALA A 1 90 ? -9.535 -0.424 2.025 1.00 86.88 90 ALA A O 1
ATOM 665 N N . ALA A 1 91 ? -8.569 -2.453 2.114 1.00 87.06 91 ALA A N 1
ATOM 666 C CA . ALA A 1 91 ? -8.816 -2.831 0.729 1.00 87.06 91 ALA A CA 1
ATOM 667 C C . ALA A 1 91 ? -10.309 -3.019 0.435 1.00 87.06 91 ALA A C 1
ATOM 669 O O . ALA A 1 91 ? -10.776 -2.580 -0.614 1.00 87.06 91 ALA A O 1
ATOM 670 N N . LEU A 1 92 ? -11.065 -3.637 1.347 1.00 86.81 92 LEU A N 1
ATOM 671 C CA . LEU A 1 92 ? -12.509 -3.830 1.204 1.00 86.81 92 LEU A CA 1
ATOM 672 C C . LEU A 1 92 ? -13.230 -2.486 1.131 1.00 86.81 92 LEU A C 1
ATOM 674 O O . LEU A 1 92 ? -13.957 -2.234 0.174 1.00 86.81 92 LEU A O 1
ATOM 678 N N . PHE A 1 93 ? -12.986 -1.600 2.098 1.00 83.50 93 PHE A N 1
ATOM 679 C CA . PHE A 1 93 ? -13.637 -0.292 2.123 1.00 83.50 93 PHE A CA 1
ATOM 680 C C . PHE A 1 93 ? -13.153 0.624 0.986 1.00 83.50 93 PHE A C 1
ATOM 682 O O . PHE A 1 93 ? -13.980 1.272 0.353 1.00 83.50 93 PHE A O 1
ATOM 689 N N . GLY A 1 94 ? -11.861 0.603 0.636 1.00 84.88 94 GLY A N 1
ATOM 690 C CA . GLY A 1 94 ? -11.345 1.332 -0.531 1.00 84.88 94 GLY A CA 1
ATOM 691 C C . GLY A 1 94 ? -11.925 0.838 -1.863 1.00 84.88 94 GLY A C 1
ATOM 692 O O . GLY A 1 94 ? -12.223 1.631 -2.753 1.00 84.88 94 GLY A O 1
ATOM 693 N N . SER A 1 95 ? -12.168 -0.471 -1.994 1.00 84.75 95 SER A N 1
ATOM 694 C CA . SER A 1 95 ? -12.835 -1.043 -3.174 1.00 84.75 95 SER A CA 1
ATOM 695 C C . SER A 1 95 ? -14.306 -0.645 -3.255 1.00 84.75 95 SER A C 1
ATOM 697 O O . SER A 1 95 ? -14.815 -0.424 -4.352 1.00 84.75 95 SER A O 1
ATOM 699 N N . LEU A 1 96 ? -14.992 -0.510 -2.115 1.00 81.56 96 LEU A N 1
ATOM 700 C CA . LEU A 1 96 ? -16.357 0.019 -2.071 1.00 81.56 96 LEU A CA 1
ATOM 701 C C . LEU A 1 96 ? -16.407 1.482 -2.535 1.00 81.56 96 LEU A C 1
ATOM 703 O O . LEU A 1 96 ? -17.268 1.827 -3.345 1.00 81.56 96 LEU A O 1
ATOM 707 N N . ASP A 1 97 ? -15.463 2.316 -2.091 1.00 81.94 97 ASP A N 1
ATOM 708 C CA . ASP A 1 97 ? -15.341 3.708 -2.546 1.00 81.94 97 ASP A CA 1
ATOM 709 C C . ASP A 1 97 ? -15.042 3.779 -4.061 1.00 81.94 97 ASP A C 1
ATOM 711 O O . ASP A 1 97 ? -15.654 4.569 -4.784 1.00 81.94 97 ASP A O 1
ATOM 715 N N . ALA A 1 98 ? -14.180 2.896 -4.579 1.00 84.50 98 ALA A N 1
ATOM 716 C CA . ALA A 1 98 ? -13.912 2.781 -6.015 1.00 84.50 98 ALA A CA 1
ATOM 717 C C . ALA A 1 98 ? -15.141 2.312 -6.821 1.00 84.50 98 ALA A C 1
ATOM 719 O O . ALA A 1 98 ? -15.414 2.823 -7.902 1.00 84.50 98 ALA A O 1
ATOM 720 N N . LEU A 1 99 ? -15.938 1.374 -6.308 1.00 81.88 99 LEU A N 1
ATOM 721 C CA . LEU A 1 99 ? -17.180 0.947 -6.966 1.00 81.88 99 LEU A CA 1
ATOM 722 C C . LEU A 1 99 ? -18.249 2.048 -6.971 1.00 81.88 99 LEU A C 1
ATOM 724 O O . LEU A 1 99 ? -19.033 2.142 -7.921 1.00 81.88 99 LEU A O 1
ATOM 728 N N . ASN A 1 100 ? -18.274 2.892 -5.935 1.00 78.81 100 ASN A N 1
ATOM 729 C CA . ASN A 1 100 ? -19.172 4.040 -5.858 1.00 78.81 100 ASN A CA 1
ATOM 730 C C . ASN A 1 100 ? -18.885 5.049 -6.975 1.00 78.81 100 ASN A C 1
ATOM 732 O O . ASN A 1 100 ? -19.815 5.453 -7.679 1.00 78.81 100 ASN A O 1
ATOM 736 N N . ILE A 1 101 ? -17.608 5.399 -7.174 1.00 77.44 101 ILE A N 1
ATOM 737 C CA . ILE A 1 101 ? -17.209 6.378 -8.194 1.00 77.44 101 ILE A CA 1
ATOM 738 C C . ILE A 1 101 ? -17.421 5.853 -9.619 1.00 77.44 101 ILE A C 1
ATOM 740 O O . ILE A 1 101 ? -17.737 6.629 -10.513 1.00 77.44 101 ILE A O 1
ATOM 744 N N . LEU A 1 102 ? -17.355 4.530 -9.814 1.00 78.00 102 LEU A N 1
ATOM 745 C CA . LEU A 1 102 ? -17.707 3.865 -11.075 1.00 78.00 102 LEU A CA 1
ATOM 746 C C . LEU A 1 102 ? -19.222 3.822 -11.352 1.00 78.00 102 LEU A C 1
ATOM 748 O O . LEU A 1 102 ? -19.642 3.266 -12.366 1.00 78.00 102 LEU A O 1
ATOM 752 N N . GLY A 1 103 ? -20.064 4.340 -10.449 1.00 71.06 103 GLY A N 1
ATOM 753 C CA . GLY A 1 103 ? -21.521 4.344 -10.616 1.00 71.06 103 GLY A CA 1
ATOM 754 C C . GLY A 1 103 ? -22.159 2.950 -10.570 1.00 71.06 103 GLY A C 1
ATOM 755 O O . GLY A 1 103 ? -23.310 2.788 -10.960 1.00 71.06 103 GLY A O 1
ATOM 756 N N . LYS A 1 104 ? -21.430 1.932 -10.094 1.00 68.00 104 LYS A N 1
ATOM 757 C CA . LYS A 1 104 ? -21.880 0.528 -10.043 1.00 68.00 104 LYS A CA 1
ATOM 758 C C . LYS A 1 104 ? -22.709 0.194 -8.796 1.00 68.00 104 LYS A C 1
ATOM 760 O O . LYS A 1 104 ? -23.201 -0.926 -8.684 1.00 68.00 104 LYS A O 1
ATOM 765 N N . LEU A 1 105 ? -22.856 1.132 -7.858 1.00 65.31 105 LEU A N 1
ATOM 766 C CA . LEU A 1 105 ? -23.670 0.955 -6.653 1.00 65.31 105 LEU A CA 1
ATOM 767 C C . LEU A 1 105 ? -25.113 1.414 -6.891 1.00 65.31 105 LEU A C 1
ATOM 769 O O . LEU A 1 105 ? -25.341 2.565 -7.261 1.00 65.31 105 LEU A O 1
ATOM 773 N N . SER A 1 106 ? -26.065 0.521 -6.613 1.00 62.56 106 SER A N 1
ATOM 774 C CA . SER A 1 106 ? -27.503 0.816 -6.596 1.00 62.56 106 SER A CA 1
ATOM 775 C C . SER A 1 106 ? -27.824 1.896 -5.554 1.00 62.56 106 SER A C 1
ATOM 777 O O . SER A 1 106 ? -27.237 1.894 -4.469 1.00 62.56 106 SER A O 1
ATOM 779 N N . GLU A 1 107 ? -28.779 2.784 -5.849 1.00 60.88 107 GLU A N 1
ATOM 780 C CA . GLU A 1 107 ? -29.156 3.929 -4.993 1.00 60.88 107 GLU A CA 1
ATOM 781 C C . GLU A 1 107 ? -29.457 3.515 -3.540 1.00 60.88 107 GLU A C 1
ATOM 783 O O . GLU A 1 107 ? -28.896 4.095 -2.612 1.00 60.88 107 GLU A O 1
ATOM 788 N N . GLY A 1 108 ? -30.177 2.405 -3.331 1.00 62.22 108 GLY A N 1
ATOM 789 C CA . GLY A 1 108 ? -30.464 1.892 -1.984 1.00 62.22 108 GLY A CA 1
ATOM 790 C C . GLY A 1 108 ? -29.232 1.442 -1.180 1.00 62.22 108 GLY A C 1
ATOM 791 O O . GLY A 1 108 ? -29.226 1.524 0.045 1.00 62.22 108 GLY A O 1
ATOM 792 N N . THR A 1 109 ? -28.147 1.005 -1.830 1.00 62.25 109 THR A N 1
ATOM 793 C CA . THR A 1 109 ? -26.888 0.669 -1.137 1.00 62.25 109 THR A CA 1
ATOM 794 C C . THR A 1 109 ? -26.102 1.929 -0.770 1.00 62.25 109 THR A C 1
ATOM 796 O O . THR A 1 109 ? -25.428 1.946 0.263 1.00 62.25 109 THR A O 1
ATOM 799 N N . LYS A 1 110 ? -26.210 2.995 -1.579 1.00 61.75 110 LYS A N 1
ATOM 800 C CA . LYS A 1 110 ? -25.593 4.297 -1.284 1.00 61.75 110 LYS A CA 1
ATOM 801 C C . LYS A 1 110 ? -26.230 4.947 -0.062 1.00 61.75 110 LYS A C 1
ATOM 803 O O . LYS A 1 110 ? -25.491 5.391 0.810 1.00 61.75 110 LYS A O 1
ATOM 808 N N . GLU A 1 111 ? -27.556 4.931 0.047 1.00 62.50 111 GLU A N 1
ATOM 809 C CA . GLU A 1 111 ? -28.271 5.503 1.198 1.00 62.50 111 GLU A CA 1
ATOM 810 C C . GLU A 1 111 ? -27.938 4.767 2.505 1.00 62.50 111 GLU A C 1
ATOM 812 O O . GLU A 1 111 ? -27.624 5.398 3.515 1.00 62.50 111 GLU A O 1
ATOM 817 N N . VAL A 1 112 ? -27.893 3.429 2.479 1.00 64.19 112 VAL A N 1
ATOM 818 C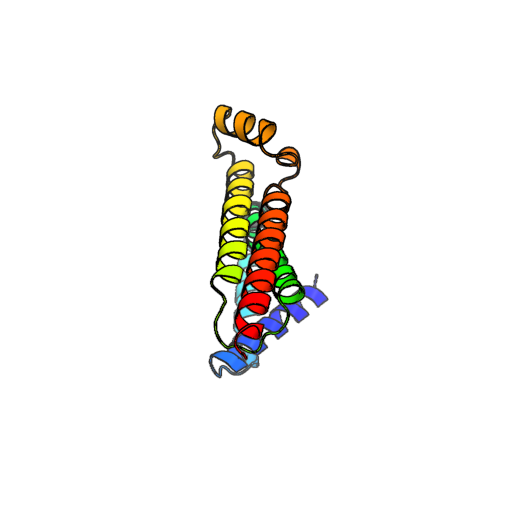 CA . VAL A 1 112 ? -27.497 2.623 3.648 1.00 64.19 112 VAL A CA 1
ATOM 819 C C . VAL A 1 112 ? -26.043 2.894 4.046 1.00 64.19 112 VAL A C 1
ATOM 821 O O . VAL A 1 112 ? -25.757 3.058 5.233 1.00 64.19 112 VAL A O 1
ATOM 824 N N . CYS A 1 113 ? -25.123 2.994 3.080 1.00 60.44 113 CYS A N 1
ATOM 825 C CA . CYS A 1 113 ? -23.725 3.325 3.369 1.00 60.44 113 CYS A CA 1
ATOM 826 C C . CYS A 1 113 ? -23.563 4.755 3.896 1.00 60.44 113 CYS A C 1
ATOM 828 O O . CYS A 1 113 ? -22.806 4.959 4.837 1.00 60.44 113 CYS A O 1
ATOM 830 N N . GLN A 1 114 ? -24.286 5.739 3.356 1.00 61.12 114 GLN A N 1
ATOM 831 C CA . GLN A 1 114 ? -24.233 7.125 3.834 1.00 61.12 114 GLN A CA 1
ATOM 832 C C . GLN A 1 114 ? -24.788 7.283 5.252 1.00 61.12 114 GLN A C 1
ATOM 834 O O . GLN A 1 114 ? -24.282 8.106 6.013 1.00 61.12 114 GLN A O 1
ATOM 839 N N . GLN A 1 115 ? -25.796 6.492 5.623 1.00 63.12 115 GLN A N 1
ATOM 840 C CA . GLN A 1 115 ? -26.410 6.564 6.947 1.00 63.12 115 GLN A CA 1
ATOM 841 C C . GLN A 1 115 ? -25.578 5.855 8.030 1.00 63.12 115 GLN A C 1
ATOM 843 O O . GLN A 1 115 ? -25.572 6.292 9.179 1.00 63.12 115 GLN A O 1
ATOM 848 N N . TRP A 1 116 ? -24.868 4.777 7.677 1.00 62.03 116 TRP A N 1
ATOM 849 C CA . TRP A 1 116 ? -24.059 3.993 8.621 1.00 62.03 116 TRP A CA 1
ATOM 850 C C . TRP A 1 116 ? -22.572 4.370 8.648 1.00 62.03 116 TRP A C 1
ATOM 852 O O . TRP A 1 116 ? -21.908 4.122 9.655 1.00 62.03 116 TRP A O 1
ATOM 862 N N . ILE A 1 117 ? -22.038 4.971 7.580 1.00 59.28 117 ILE A N 1
ATOM 863 C CA . ILE A 1 117 ? -20.623 5.346 7.464 1.00 59.28 117 ILE A CA 1
ATOM 864 C C . ILE A 1 117 ? -20.513 6.879 7.427 1.00 59.28 117 ILE A C 1
ATOM 866 O O . ILE A 1 117 ? -20.608 7.490 6.354 1.00 59.28 117 ILE A O 1
ATOM 870 N N . PRO A 1 118 ? -20.274 7.537 8.578 1.00 50.44 118 PRO A N 1
ATOM 871 C CA . PRO A 1 118 ? -19.895 8.943 8.571 1.00 50.44 118 PRO A CA 1
ATOM 872 C C . PRO A 1 118 ? -18.593 9.082 7.760 1.00 50.44 118 PRO A C 1
ATOM 874 O O . PRO A 1 118 ? -17.634 8.369 8.028 1.00 50.44 118 PRO A O 1
ATOM 877 N N . LEU A 1 119 ? -18.571 9.994 6.775 1.00 58.12 119 LEU A N 1
ATOM 878 C CA . LEU A 1 119 ? -17.526 10.227 5.747 1.00 58.12 119 LEU A CA 1
ATOM 879 C C . LEU A 1 119 ? -17.644 9.477 4.399 1.00 58.12 119 LEU A C 1
ATOM 881 O O . LEU A 1 119 ? -16.790 9.683 3.531 1.00 58.12 119 LEU A O 1
ATOM 885 N N . PHE A 1 120 ? -18.725 8.734 4.130 1.00 59.88 120 PHE A N 1
ATOM 886 C CA . PHE A 1 120 ? -18.931 8.115 2.803 1.00 59.88 120 PHE A CA 1
ATOM 887 C C . PHE A 1 120 ? -18.960 9.141 1.650 1.00 59.88 120 PHE A C 1
ATOM 889 O O . PHE A 1 120 ? -18.505 8.871 0.542 1.00 59.88 120 PHE A O 1
ATOM 896 N N . ASN A 1 121 ? -19.424 10.367 1.922 1.00 62.50 121 ASN A N 1
ATOM 897 C CA . ASN A 1 121 ? -19.512 11.436 0.921 1.00 62.50 121 ASN A CA 1
ATOM 898 C C . ASN A 1 121 ? -18.143 11.975 0.450 1.00 62.50 121 ASN A C 1
ATOM 900 O O . ASN A 1 121 ? -18.065 12.642 -0.577 1.00 62.50 121 ASN A O 1
ATOM 904 N N . SER A 1 122 ? -17.064 11.701 1.192 1.00 64.88 122 SER A N 1
ATOM 905 C CA . SER A 1 122 ? -15.708 12.148 0.849 1.00 64.88 122 SER A CA 1
ATOM 906 C C . SER A 1 122 ? -14.819 11.045 0.266 1.00 64.88 122 SER A C 1
ATOM 908 O O . SER A 1 122 ? -13.658 11.331 -0.007 1.00 64.88 122 SER A O 1
ATOM 910 N N . HIS A 1 123 ? -15.329 9.827 0.029 1.00 71.25 123 HIS A N 1
ATOM 911 C CA . HIS A 1 123 ? -14.533 8.665 -0.420 1.00 71.25 123 HIS A CA 1
ATOM 912 C C . HIS A 1 123 ? -13.429 8.263 0.582 1.00 71.25 123 HIS A C 1
ATOM 914 O O . HIS A 1 123 ? -12.355 7.798 0.203 1.00 71.25 123 HIS A O 1
ATOM 920 N N . VAL A 1 124 ? -13.671 8.495 1.880 1.00 73.25 124 VAL A N 1
ATOM 921 C CA . VAL A 1 124 ? -12.738 8.181 2.981 1.00 73.25 124 VAL A CA 1
ATOM 922 C C . VAL A 1 124 ? -13.377 7.171 3.941 1.00 73.25 124 VAL A C 1
ATOM 924 O O . VAL A 1 124 ? -13.157 7.191 5.152 1.00 73.25 124 VAL A O 1
ATOM 927 N N . SER A 1 125 ? -14.183 6.259 3.397 1.00 78.06 125 SER A N 1
ATOM 928 C CA . SER A 1 125 ? -14.950 5.275 4.167 1.00 78.06 125 SER A CA 1
ATOM 929 C C . SER A 1 125 ? -14.045 4.283 4.894 1.00 78.06 125 SER A C 1
ATOM 931 O O . SER A 1 125 ? -14.419 3.739 5.927 1.00 78.06 125 SER A O 1
ATOM 933 N N . TRP A 1 126 ? -12.829 4.077 4.381 1.00 79.31 126 TRP A N 1
ATOM 934 C CA . TRP A 1 126 ? -11.822 3.170 4.931 1.00 79.31 126 TRP A CA 1
ATOM 935 C C . TRP A 1 126 ? -11.188 3.640 6.253 1.00 79.31 126 TRP A C 1
ATOM 937 O O . TRP A 1 126 ? -10.706 2.817 7.032 1.00 79.31 126 TRP A O 1
ATOM 947 N N . LEU A 1 127 ? -11.162 4.951 6.520 1.00 80.44 127 LEU A N 1
ATOM 948 C CA . LEU A 1 127 ? -10.351 5.519 7.601 1.00 80.44 127 LEU A CA 1
ATOM 949 C C . LEU A 1 127 ? -10.882 5.123 8.982 1.00 80.44 127 LEU A C 1
ATOM 951 O O . LEU A 1 127 ? -10.117 4.675 9.834 1.00 80.44 127 LEU A O 1
ATOM 955 N N . ALA A 1 128 ? -12.193 5.258 9.192 1.00 80.62 128 ALA A N 1
ATOM 956 C CA . ALA A 1 128 ? -12.848 4.872 10.438 1.00 80.62 128 ALA A CA 1
ATOM 957 C C . ALA A 1 128 ? -12.668 3.373 10.774 1.00 80.62 128 ALA A C 1
ATOM 959 O O . ALA A 1 128 ? -12.169 3.077 11.865 1.00 80.62 128 ALA A O 1
ATOM 960 N N . PRO A 1 129 ? -12.993 2.414 9.879 1.00 79.62 129 PRO A N 1
ATOM 961 C CA . PRO A 1 129 ? -12.830 0.995 10.173 1.00 79.62 129 PRO A CA 1
ATOM 962 C C . PRO A 1 129 ? -11.362 0.607 10.356 1.00 79.62 129 PRO A C 1
ATOM 964 O O . PRO A 1 129 ? -11.060 -0.172 11.258 1.00 79.62 129 PRO A O 1
ATOM 967 N N . VAL A 1 130 ? -10.423 1.184 9.598 1.00 82.44 130 VAL A N 1
ATOM 968 C CA . VAL A 1 130 ? -8.999 0.911 9.830 1.00 82.44 130 VAL A CA 1
ATOM 969 C C . VAL A 1 130 ? -8.530 1.418 11.185 1.00 82.44 130 VAL A C 1
ATOM 971 O O . VAL A 1 130 ? -7.817 0.698 11.884 1.00 82.44 130 VAL A O 1
ATOM 974 N N . PHE A 1 131 ? -8.961 2.605 11.606 1.00 82.38 131 PHE A N 1
ATOM 975 C CA . PHE A 1 131 ? -8.602 3.126 12.921 1.00 82.38 131 PHE A CA 1
ATOM 976 C C . PHE A 1 131 ? -9.120 2.224 14.054 1.00 82.38 131 PHE A C 1
ATOM 978 O O . PHE A 1 131 ? -8.372 1.901 14.979 1.00 82.38 131 PHE A O 1
ATOM 985 N N . ILE A 1 132 ? -10.363 1.740 13.944 1.00 84.81 132 ILE A N 1
ATOM 986 C CA . ILE A 1 132 ? -10.963 0.795 14.899 1.00 84.81 132 ILE A CA 1
ATOM 987 C C . ILE A 1 132 ? -10.161 -0.510 14.953 1.00 84.81 132 ILE A C 1
ATOM 989 O O . ILE A 1 132 ? -9.811 -0.973 16.040 1.00 84.81 132 ILE A O 1
ATOM 993 N N . VAL A 1 133 ? -9.834 -1.093 13.796 1.00 83.94 133 VAL A N 1
ATOM 994 C CA . VAL A 1 133 ? -9.092 -2.360 13.725 1.00 83.94 133 VAL A CA 1
ATOM 995 C C . VAL A 1 133 ? -7.685 -2.202 14.293 1.00 83.94 133 VAL A C 1
ATOM 997 O O . VAL A 1 133 ? -7.240 -3.069 15.037 1.00 83.94 133 VAL A O 1
ATOM 1000 N N . ILE A 1 134 ? -6.997 -1.089 14.026 1.00 81.38 134 ILE A N 1
ATOM 1001 C CA . ILE A 1 134 ? -5.669 -0.820 14.594 1.00 81.38 134 ILE A CA 1
ATOM 1002 C C . ILE A 1 134 ? -5.729 -0.737 16.122 1.00 81.38 134 ILE A C 1
ATOM 1004 O O . ILE A 1 134 ? -4.873 -1.314 16.795 1.00 81.38 134 ILE A O 1
ATOM 1008 N N . ILE A 1 135 ? -6.732 -0.056 16.689 1.00 84.69 135 ILE A N 1
ATOM 1009 C CA . ILE A 1 135 ? -6.911 0.013 18.147 1.00 84.69 135 ILE A CA 1
ATOM 1010 C C . ILE A 1 135 ? -7.182 -1.380 18.719 1.00 84.69 135 ILE A C 1
ATOM 1012 O O . ILE A 1 135 ? -6.554 -1.760 19.708 1.00 84.69 135 ILE A O 1
ATOM 1016 N N . ALA A 1 136 ? -8.080 -2.144 18.094 1.00 84.06 136 ALA A N 1
ATOM 1017 C CA . ALA A 1 136 ? -8.427 -3.493 18.530 1.00 84.06 136 ALA A CA 1
ATOM 1018 C C . ALA A 1 136 ? -7.209 -4.426 18.497 1.00 84.06 136 ALA A C 1
ATOM 1020 O O . ALA A 1 136 ? -6.911 -5.084 19.492 1.00 84.06 136 ALA A O 1
ATOM 1021 N N . VAL A 1 137 ? -6.458 -4.419 17.393 1.00 82.12 137 VAL A N 1
ATOM 1022 C CA . VAL A 1 137 ? -5.205 -5.165 17.238 1.00 82.12 137 VAL A CA 1
ATOM 1023 C C . VAL A 1 137 ? -4.226 -4.779 18.338 1.00 82.12 137 VAL A C 1
ATOM 1025 O O . VAL A 1 137 ? -3.775 -5.643 19.081 1.00 82.12 137 VAL A O 1
ATOM 1028 N N . LYS A 1 138 ? -3.963 -3.482 18.528 1.00 79.38 138 LYS A N 1
ATOM 1029 C CA . LYS A 1 138 ? -3.021 -3.013 19.548 1.00 79.38 138 LYS A CA 1
ATOM 1030 C C . LYS A 1 138 ? -3.448 -3.436 20.957 1.00 79.38 138 LYS A C 1
ATOM 1032 O O . LYS A 1 138 ? -2.600 -3.842 21.748 1.00 79.38 138 LYS A O 1
ATOM 1037 N N . ALA A 1 139 ? -4.741 -3.376 21.275 1.00 81.38 139 ALA A N 1
ATOM 1038 C CA . ALA A 1 139 ? -5.270 -3.840 22.556 1.00 81.38 139 ALA A CA 1
ATOM 1039 C C . ALA A 1 139 ? -5.041 -5.349 22.753 1.00 81.38 139 ALA A C 1
ATOM 1041 O O . ALA A 1 139 ? -4.543 -5.755 23.803 1.00 81.38 139 ALA A O 1
ATOM 1042 N N . VAL A 1 140 ? -5.320 -6.168 21.734 1.00 80.06 140 VAL A N 1
ATOM 1043 C CA . VAL A 1 140 ? -5.087 -7.622 21.760 1.00 80.06 140 VAL A CA 1
ATOM 1044 C C . VAL A 1 140 ? -3.599 -7.940 21.922 1.00 80.06 140 VAL A C 1
ATOM 1046 O O . VAL A 1 140 ? -3.239 -8.743 22.785 1.00 80.06 140 VAL A O 1
ATOM 1049 N N . THR A 1 141 ? -2.717 -7.273 21.173 1.00 75.44 141 THR A N 1
ATOM 1050 C CA . THR A 1 141 ? -1.265 -7.471 21.276 1.00 75.44 141 THR A CA 1
ATOM 1051 C C . THR A 1 141 ? -0.740 -7.093 22.668 1.00 75.44 141 THR A C 1
ATOM 1053 O O . THR A 1 141 ? 0.106 -7.800 23.219 1.00 75.44 141 THR A O 1
ATOM 1056 N N . LEU A 1 142 ? -1.245 -6.010 23.277 1.00 75.50 142 LEU A N 1
ATOM 1057 C CA . LEU A 1 142 ? -0.867 -5.597 24.637 1.00 75.50 142 LEU A CA 1
ATOM 1058 C C . LEU A 1 142 ? -1.346 -6.588 25.704 1.00 75.50 142 LEU A C 1
ATOM 1060 O O . LEU A 1 142 ? -0.595 -6.890 26.634 1.00 75.50 142 LEU A O 1
ATOM 1064 N N . VAL A 1 143 ? -2.569 -7.112 25.572 1.00 78.62 143 VAL A N 1
ATOM 1065 C CA . VAL A 1 143 ? -3.102 -8.138 26.481 1.00 78.62 143 VAL A CA 1
ATOM 1066 C C . VAL A 1 143 ? -2.273 -9.415 26.379 1.00 78.62 143 VAL A C 1
ATOM 1068 O O . VAL A 1 143 ? -1.814 -9.910 27.405 1.00 78.62 143 VAL A O 1
ATOM 1071 N N . LYS A 1 144 ? -1.984 -9.887 25.160 1.00 74.38 144 LYS A N 1
ATOM 1072 C CA . LYS A 1 144 ? -1.170 -11.088 24.929 1.00 74.38 144 LYS A CA 1
ATOM 1073 C C . LYS A 1 144 ? 0.236 -10.962 25.525 1.00 74.38 144 LYS A C 1
ATOM 1075 O O . LYS A 1 144 ? 0.688 -11.874 26.215 1.00 74.38 144 LYS A O 1
ATOM 1080 N N . ARG A 1 145 ? 0.895 -9.806 25.352 1.00 67.81 145 ARG A N 1
ATOM 1081 C CA . ARG A 1 145 ? 2.202 -9.538 25.981 1.00 67.81 145 ARG A CA 1
ATOM 1082 C C . ARG A 1 145 ? 2.139 -9.565 27.508 1.00 67.81 145 ARG A C 1
ATOM 1084 O O . ARG A 1 145 ? 3.094 -10.012 28.130 1.00 67.81 145 ARG A O 1
ATOM 1091 N N . ARG A 1 146 ? 1.043 -9.110 28.129 1.00 65.69 146 ARG A N 1
ATOM 1092 C CA . ARG A 1 146 ? 0.886 -9.186 29.591 1.00 65.69 146 ARG A CA 1
ATOM 1093 C C . ARG A 1 146 ? 0.752 -10.619 30.097 1.00 65.69 146 ARG A C 1
ATOM 1095 O O . ARG A 1 146 ? 1.263 -10.913 31.171 1.00 65.69 146 ARG A O 1
ATOM 1102 N N . THR A 1 147 ? 0.081 -11.491 29.351 1.00 62.75 147 THR A N 1
ATOM 1103 C CA . THR A 1 147 ? -0.122 -12.890 29.752 1.00 62.75 147 THR A CA 1
ATOM 1104 C C . THR A 1 147 ? 1.161 -13.717 29.626 1.00 62.75 147 THR A C 1
ATOM 1106 O O . THR A 1 147 ? 1.426 -14.546 30.488 1.00 62.75 147 THR A O 1
ATOM 1109 N N . GLU A 1 148 ? 2.001 -13.460 28.615 1.00 59.84 148 GLU A N 1
ATOM 1110 C CA . GLU A 1 148 ? 3.292 -14.158 28.444 1.00 59.84 148 GLU A CA 1
ATOM 1111 C C . GLU A 1 148 ? 4.375 -13.736 29.452 1.00 59.84 148 GLU A C 1
ATOM 1113 O O . GLU A 1 148 ? 5.293 -14.505 29.710 1.00 59.84 148 GLU A O 1
ATOM 1118 N N . VAL A 1 149 ? 4.273 -12.550 30.061 1.00 57.66 149 VAL A N 1
ATOM 1119 C CA . VAL A 1 149 ? 5.206 -12.096 31.116 1.00 57.66 149 VAL A CA 1
ATOM 1120 C C . VAL A 1 149 ? 4.809 -12.633 32.506 1.00 57.66 149 VAL A C 1
ATOM 1122 O O . VAL A 1 149 ? 5.580 -12.526 33.455 1.00 57.66 149 VAL A O 1
ATOM 1125 N N . ALA A 1 150 ? 3.629 -13.248 32.637 1.00 54.59 150 ALA A N 1
ATOM 1126 C CA . ALA A 1 150 ? 3.089 -13.735 33.905 1.00 54.59 150 ALA A CA 1
ATOM 1127 C C . ALA A 1 150 ? 3.405 -15.199 34.330 1.00 54.59 150 ALA A C 1
ATOM 1129 O O . ALA A 1 150 ? 2.849 -15.592 35.356 1.00 54.59 150 ALA A O 1
ATOM 1130 N N . PRO A 1 151 ? 4.248 -16.033 33.674 1.00 51.28 151 PRO A N 1
ATOM 1131 C CA . PRO A 1 151 ? 4.633 -17.324 34.237 1.00 51.28 151 PRO A CA 1
ATOM 1132 C C . PRO A 1 151 ? 6.046 -17.256 34.837 1.00 51.28 151 PRO A C 1
ATOM 1134 O O . PRO A 1 151 ? 7.031 -17.611 34.197 1.00 51.28 151 PRO A O 1
ATOM 1137 N N . ALA A 1 152 ? 6.139 -16.797 36.082 1.00 49.09 152 ALA A N 1
ATOM 1138 C CA . ALA A 1 152 ? 7.241 -17.126 36.988 1.00 49.09 152 ALA A CA 1
ATOM 1139 C C . ALA A 1 152 ? 6.741 -16.995 38.434 1.00 49.09 152 ALA A C 1
ATOM 1141 O O . ALA A 1 152 ? 7.058 -16.038 39.142 1.00 49.09 152 ALA A O 1
ATOM 1142 N N . GLN A 1 153 ? 5.894 -17.942 38.834 1.00 40.03 153 GLN A N 1
ATOM 1143 C CA . GLN A 1 153 ? 5.802 -18.381 40.224 1.00 40.03 153 GLN A CA 1
ATOM 1144 C C . GLN A 1 153 ? 6.281 -19.826 40.268 1.00 40.03 153 GLN A C 1
ATOM 1146 O O . GLN A 1 153 ? 5.848 -20.591 39.374 1.00 40.03 153 GLN A O 1
#

Sequence (153 aa):
CLTTTIGLTNANAEYYQNTYGIKFRHSAMVITLLTALVSNVGLETIIEVSLPAILILCPIAIALIIATIALGNNQAKSVSLEQTAIVIVAALFGSLDALNILGKLSEGTKEVCQQWIPLFNSHVSWLAPVFIVIIAVKAVTLVKRRTEVAPAQ

pLDDT: mean 79.13, std 13.02, range [40.03, 94.25]

Mean predicted aligned error: 9.48 Å

Foldseek 3Di:
DVVVLVVVLQVQLVVCCVPVVDHSVVSSVVSVVVVVVVVVPDPVVVCLVVVLVCLQVVLLVVLLVCLCVLVDPPVPPDPPVLSVVLNVLSNVLSNVLSCVVVVVDDPVVLVVCVVPAPCSVVSPSSVVVSVVSSVVSSVVVVVVVVVVVPPDD

InterPro domains:
  IPR004685 Branched-chain amino acid transport system II carrier protein [PF05525] (1-139)
  IPR004685 Branched-chain amino acid transport system II carrier protein [PTHR30588] (1-148)

Secondary structure (DSSP, 8-state):
-HHHHHHHHHHHHHHHHHHH---HHHHHHHHHHHHHHHTTS-HHHHHHHHHHHHHHHHHHHHHHHHHHHHH-----SS--HHHHHHHHHHHHHHHHHHHHHTT-S-HHHHHHHHHHSTTGGGT-TTHHHHHHHHHHHHHHHHHHHHHHT----